Protein AF-A0A0B2X660-F1 (afdb_monomer_lite)

Sequence (178 aa):
MKFLAISLPALAGSALAVPYRPQAFDIMALRSASPIHFAPLSAAQGSLFLNLRHQGATCKGANNRATFYLDESKLFLYSDGDVVQQVYVDRSGMGQGKIGYITGDARAPRNAEFDGWSIDPAGNLVFHNNILQACPGSIDDSWSVWLTEVINPGGNTGCLGFSPRSLPIDKPVSCVYS

Radius of gyration: 21.19 Å; chains: 1; bounding box: 64×71×44 Å

Structure (mmCIF, N/CA/C/O backbone):
data_AF-A0A0B2X660-F1
#
_entry.id   AF-A0A0B2X660-F1
#
loop_
_atom_site.group_PDB
_atom_site.id
_atom_site.type_symbol
_atom_site.label_atom_id
_atom_site.label_alt_id
_atom_site.label_comp_id
_atom_site.label_asym_id
_atom_site.label_entity_id
_atom_site.label_seq_id
_atom_site.pdbx_PDB_ins_code
_atom_site.Cartn_x
_atom_site.Cartn_y
_atom_site.Cartn_z
_atom_site.occupancy
_atom_site.B_iso_or_equiv
_atom_site.auth_seq_id
_atom_site.auth_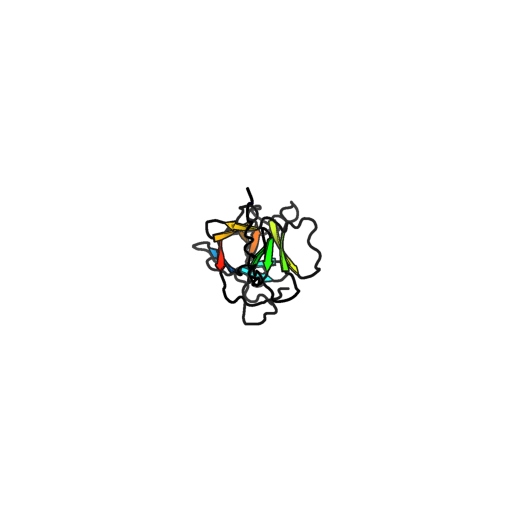comp_id
_atom_site.auth_asym_id
_atom_site.auth_atom_id
_atom_site.pdbx_PDB_model_num
ATOM 1 N N . MET A 1 1 ? -45.999 55.142 24.238 1.00 40.28 1 MET A N 1
ATOM 2 C CA . MET A 1 1 ? -46.080 54.028 23.267 1.00 40.28 1 MET A CA 1
ATOM 3 C C . MET A 1 1 ? -45.417 52.815 23.906 1.00 40.28 1 MET A C 1
ATOM 5 O O . MET A 1 1 ? -44.272 52.925 24.316 1.00 40.28 1 MET A O 1
ATOM 9 N N . LYS A 1 2 ? -46.170 51.731 24.128 1.00 42.06 2 LYS A N 1
ATOM 10 C CA . LYS A 1 2 ? -45.739 50.518 24.848 1.00 42.06 2 LYS A CA 1
ATOM 11 C C . LYS A 1 2 ? -45.496 49.430 23.795 1.00 42.06 2 LYS A C 1
ATOM 13 O O . LYS A 1 2 ? -46.444 49.062 23.111 1.00 42.06 2 LYS A O 1
ATOM 18 N N . PHE A 1 3 ? -44.260 48.962 23.638 1.00 42.97 3 PHE A N 1
ATOM 19 C CA . PHE A 1 3 ? -43.928 47.854 22.736 1.00 42.97 3 PHE A CA 1
ATOM 20 C C . PHE A 1 3 ? -43.894 46.545 23.535 1.00 42.97 3 PHE A C 1
ATOM 22 O O . PHE A 1 3 ? -43.169 46.437 24.522 1.00 42.97 3 PHE A O 1
ATOM 29 N N . LEU A 1 4 ? -44.720 45.578 23.132 1.00 52.75 4 LEU A N 1
ATOM 30 C CA . LEU A 1 4 ? -44.737 44.208 23.647 1.00 52.75 4 LEU A CA 1
ATOM 31 C C . LEU A 1 4 ? -43.714 43.376 22.862 1.00 52.75 4 LEU A C 1
ATOM 33 O O . LEU A 1 4 ? -43.845 43.235 21.648 1.00 52.75 4 LEU A O 1
ATOM 37 N N . ALA A 1 5 ? -42.710 42.832 23.550 1.00 50.69 5 ALA A N 1
ATOM 38 C CA . ALA A 1 5 ? -41.779 41.855 22.993 1.00 50.69 5 ALA A CA 1
ATOM 39 C C . ALA A 1 5 ? -42.339 40.440 23.209 1.00 50.69 5 ALA A C 1
ATOM 41 O O . ALA A 1 5 ? -42.619 40.051 24.342 1.00 50.69 5 ALA A O 1
ATOM 42 N N . ILE A 1 6 ? -42.511 39.687 22.123 1.00 53.00 6 ILE A N 1
ATOM 43 C CA . ILE A 1 6 ? -42.918 38.278 22.138 1.00 53.00 6 ILE A CA 1
ATOM 44 C C . ILE A 1 6 ? -41.654 37.448 21.908 1.00 53.00 6 ILE A C 1
ATOM 46 O O . ILE A 1 6 ? -41.066 37.500 20.830 1.00 53.00 6 ILE A O 1
ATOM 50 N N . SER A 1 7 ? -41.217 36.711 22.926 1.00 52.50 7 SER A N 1
ATOM 51 C CA . SER A 1 7 ? -40.111 35.758 22.838 1.00 52.50 7 SER A CA 1
ATOM 52 C C . SER A 1 7 ? -40.641 34.367 22.476 1.00 52.50 7 SER A C 1
ATOM 54 O O . SER A 1 7 ? -41.440 33.787 23.209 1.00 52.50 7 SER A O 1
ATOM 56 N N . LEU A 1 8 ? -40.191 33.819 21.343 1.00 53.22 8 LEU A N 1
ATOM 57 C CA . LEU A 1 8 ? -40.402 32.411 20.997 1.00 53.22 8 LEU A CA 1
ATOM 58 C C . LEU A 1 8 ? -39.269 31.544 21.580 1.00 53.22 8 LEU A C 1
ATOM 60 O O . LEU A 1 8 ? -38.101 31.914 21.437 1.00 53.22 8 LEU A O 1
ATOM 64 N N . PRO A 1 9 ? -39.571 30.386 22.193 1.00 52.78 9 PRO A N 1
ATOM 65 C CA . PRO A 1 9 ? -38.555 29.437 22.624 1.00 52.78 9 PRO A CA 1
ATOM 66 C C . PRO A 1 9 ? -38.019 28.643 21.423 1.00 52.78 9 PRO A C 1
ATOM 68 O O . PRO A 1 9 ? -38.778 28.031 20.673 1.00 52.78 9 PRO A O 1
ATOM 71 N N . ALA A 1 10 ? -36.697 28.641 21.251 1.00 57.34 10 ALA A N 1
ATOM 72 C CA . ALA A 1 10 ? -36.014 27.786 20.289 1.00 57.34 10 ALA A CA 1
ATOM 73 C C . ALA A 1 10 ? -35.953 26.347 20.831 1.00 57.34 10 ALA A C 1
ATOM 75 O O . ALA A 1 10 ? -35.314 26.083 21.849 1.00 57.34 10 ALA A O 1
ATOM 76 N N . LEU A 1 11 ? -36.618 25.412 20.150 1.00 52.38 11 LEU A N 1
ATOM 77 C CA . LEU A 1 11 ? -36.457 23.976 20.378 1.00 52.38 11 LEU A CA 1
ATOM 78 C C . LEU A 1 11 ? -35.116 23.527 19.780 1.00 52.38 11 LEU A C 1
ATOM 80 O O . LEU A 1 11 ? -34.982 23.389 18.566 1.00 52.38 11 LEU A O 1
ATOM 84 N N . ALA A 1 12 ? -34.118 23.309 20.635 1.00 57.16 12 ALA A N 1
ATOM 85 C CA . ALA A 1 12 ? -32.865 22.673 20.250 1.00 57.16 12 ALA A CA 1
ATOM 86 C C . ALA A 1 12 ? -33.094 21.159 20.091 1.00 57.16 12 ALA A C 1
ATOM 88 O O . ALA A 1 12 ? -33.269 20.441 21.074 1.00 57.16 12 ALA A O 1
ATOM 89 N N . GLY A 1 13 ? -33.126 20.673 18.849 1.00 52.00 13 GLY A N 1
ATOM 90 C CA . GLY A 1 13 ? -33.141 19.241 18.555 1.00 52.00 13 GLY A CA 1
ATOM 91 C C . GLY A 1 13 ? -31.766 18.624 18.811 1.00 52.00 13 GLY A C 1
ATOM 92 O O . GLY A 1 13 ? -30.784 19.011 18.181 1.00 52.00 13 GLY A O 1
ATOM 93 N N . SER A 1 14 ? -31.684 17.661 19.728 1.00 56.41 14 SER A N 1
ATOM 94 C CA . SER A 1 14 ? -30.477 16.863 19.953 1.00 56.41 14 SER A CA 1
ATOM 95 C C . SER A 1 14 ? -30.336 15.819 18.842 1.00 56.41 14 SER A C 1
ATOM 97 O O . SER A 1 14 ? -30.978 14.772 18.880 1.00 56.41 14 SER A O 1
ATOM 99 N N . ALA A 1 15 ? -29.503 16.099 17.840 1.00 61.97 15 ALA A N 1
ATOM 100 C CA . ALA A 1 15 ? -29.051 15.075 16.906 1.00 61.97 15 ALA A CA 1
ATOM 101 C C . ALA A 1 15 ? -28.068 14.149 17.638 1.00 61.97 15 ALA A C 1
ATOM 103 O O . ALA A 1 15 ? -27.012 14.591 18.092 1.00 61.97 15 ALA A O 1
ATOM 104 N N . LEU A 1 16 ? -28.415 12.869 17.776 1.00 51.44 16 LEU A N 1
ATOM 105 C CA . LEU A 1 16 ? -27.455 11.851 18.195 1.00 51.44 16 LEU A CA 1
ATOM 106 C C . LEU A 1 16 ? -26.408 11.727 17.084 1.00 51.44 16 LEU A C 1
ATOM 108 O O . LEU A 1 16 ? -26.735 11.334 15.965 1.00 51.44 16 LEU A O 1
ATOM 112 N N . ALA A 1 17 ? -25.163 12.097 17.379 1.00 53.34 17 ALA A N 1
ATOM 113 C CA . ALA A 1 17 ? -24.054 11.891 16.462 1.00 53.34 17 ALA A CA 1
ATOM 114 C C . ALA A 1 17 ? -23.859 10.381 16.266 1.00 53.34 17 ALA A C 1
ATOM 116 O O . ALA A 1 17 ? -23.460 9.670 17.190 1.00 53.34 17 ALA A O 1
ATOM 117 N N . VAL A 1 18 ? -24.169 9.883 15.068 1.00 53.75 18 VAL A N 1
ATOM 118 C CA . VAL A 1 18 ? -23.716 8.556 14.644 1.00 53.75 18 VAL A CA 1
ATOM 119 C C . VAL A 1 18 ? -22.186 8.599 14.673 1.00 53.75 18 VAL A C 1
ATOM 121 O O . VAL A 1 18 ? -21.619 9.540 14.111 1.00 53.75 18 VAL A O 1
ATOM 124 N N . PRO A 1 19 ? -21.499 7.652 15.337 1.00 59.50 19 PRO A N 1
ATOM 125 C CA . PRO A 1 19 ? -20.044 7.642 15.350 1.00 59.50 19 PRO A CA 1
ATOM 126 C C . PRO A 1 19 ? -19.532 7.600 13.908 1.00 59.50 19 PRO A C 1
ATOM 128 O O . PRO A 1 19 ? -19.856 6.679 13.156 1.00 59.50 19 PRO A O 1
ATOM 131 N N . TYR A 1 20 ? -18.766 8.622 13.523 1.00 63.16 20 TYR A N 1
ATOM 132 C CA . TYR A 1 20 ? -18.113 8.675 12.223 1.00 63.16 20 TYR A CA 1
ATOM 133 C C . TYR A 1 20 ? -17.153 7.492 12.120 1.00 63.16 20 TYR A C 1
ATOM 135 O O . TYR A 1 20 ? -16.206 7.379 12.898 1.00 63.16 20 TYR A O 1
ATOM 143 N N . ARG A 1 21 ? -17.425 6.589 11.179 1.00 68.81 21 ARG A N 1
ATOM 144 C CA . ARG A 1 21 ? -16.478 5.560 10.762 1.00 68.81 21 ARG A CA 1
ATOM 145 C C . ARG A 1 21 ? -16.030 5.901 9.348 1.00 68.81 21 ARG A C 1
ATOM 147 O O . ARG A 1 21 ? -16.894 5.991 8.473 1.00 68.81 21 ARG A O 1
ATOM 154 N N . PRO A 1 22 ? -14.725 6.088 9.114 1.00 83.12 22 PRO A N 1
ATOM 155 C CA . PRO A 1 22 ? -14.212 6.237 7.765 1.00 83.12 22 PRO A CA 1
ATOM 156 C C . PRO A 1 22 ? -14.646 5.065 6.878 1.00 83.12 22 PRO A C 1
ATOM 158 O O . PRO A 1 22 ? -14.685 3.917 7.328 1.00 83.12 22 PRO A O 1
ATOM 161 N N . GLN A 1 23 ? -14.971 5.350 5.616 1.00 93.62 23 GLN A N 1
ATOM 162 C CA . GLN A 1 23 ? -15.318 4.317 4.641 1.00 93.62 23 GLN A CA 1
ATOM 163 C C . GLN A 1 23 ? -14.112 3.397 4.420 1.00 93.62 23 GLN A C 1
ATOM 165 O O . GLN A 1 23 ? -13.060 3.841 3.959 1.00 93.62 23 GLN A O 1
ATOM 170 N N . ALA A 1 24 ? -14.282 2.111 4.721 1.00 96.50 24 ALA A N 1
ATOM 171 C CA . ALA A 1 24 ? -13.262 1.106 4.465 1.00 96.50 24 ALA A CA 1
ATOM 172 C C . ALA A 1 24 ? -13.234 0.706 2.981 1.00 96.50 24 ALA A C 1
ATOM 174 O O . ALA A 1 24 ? -14.260 0.765 2.292 1.00 96.50 24 ALA A O 1
ATOM 175 N N . PHE A 1 25 ? -12.070 0.281 2.495 1.00 97.94 25 PHE A N 1
ATOM 176 C CA . PHE A 1 25 ? -11.867 -0.154 1.115 1.00 97.94 25 PHE A CA 1
ATOM 177 C C . PHE A 1 25 ? -10.745 -1.193 0.979 1.00 97.94 25 PHE A C 1
ATOM 179 O O . PHE A 1 25 ? -9.785 -1.193 1.745 1.00 97.94 25 PHE A O 1
ATOM 186 N N . ASP A 1 26 ? -10.852 -2.050 -0.033 1.00 97.56 26 ASP A N 1
ATOM 187 C CA . ASP A 1 26 ? -9.758 -2.890 -0.526 1.00 97.56 26 ASP A CA 1
ATOM 188 C C . ASP A 1 26 ? -8.970 -2.126 -1.599 1.00 97.56 26 ASP A C 1
ATOM 190 O O . ASP A 1 26 ? -9.454 -1.143 -2.169 1.00 97.56 26 ASP A O 1
ATOM 194 N N . ILE A 1 27 ? -7.777 -2.617 -1.940 1.00 98.25 27 ILE A N 1
ATOM 195 C CA . ILE A 1 27 ? -7.004 -2.126 -3.086 1.00 98.25 27 ILE A CA 1
ATOM 196 C C . ILE A 1 27 ? -6.762 -3.262 -4.074 1.00 98.25 27 ILE A C 1
ATOM 198 O O . ILE A 1 27 ? -6.365 -4.364 -3.694 1.00 98.25 27 ILE A O 1
ATOM 202 N N . MET A 1 28 ? -6.966 -2.968 -5.356 1.00 98.25 28 MET A N 1
ATOM 203 C CA . MET A 1 28 ? -6.706 -3.876 -6.466 1.00 98.25 28 MET A CA 1
ATOM 204 C C . MET A 1 28 ? -5.766 -3.224 -7.479 1.00 98.25 28 MET A C 1
ATOM 206 O O . MET A 1 28 ? -5.970 -2.086 -7.901 1.00 98.25 28 MET A O 1
ATOM 210 N N . ALA A 1 29 ? -4.740 -3.954 -7.905 1.00 98.50 29 ALA A N 1
ATOM 211 C CA . ALA A 1 29 ? -3.776 -3.446 -8.866 1.00 98.50 29 ALA A CA 1
ATOM 212 C C . ALA A 1 29 ? -4.326 -3.462 -10.301 1.00 98.50 29 ALA A C 1
ATOM 214 O O . ALA A 1 29 ? -4.641 -4.512 -10.861 1.00 98.50 29 ALA A O 1
ATOM 215 N N . LEU A 1 30 ? -4.385 -2.298 -10.947 1.00 98.38 30 LEU A N 1
ATOM 216 C CA . LEU A 1 30 ? -4.717 -2.180 -12.364 1.00 98.38 30 LEU A CA 1
ATOM 217 C C . LEU A 1 30 ? -3.444 -1.972 -13.178 1.00 98.38 30 LEU A C 1
ATOM 219 O O . LEU A 1 30 ? -2.881 -0.881 -13.253 1.00 98.38 30 LEU A O 1
ATOM 223 N N . ARG A 1 31 ? -2.988 -3.061 -13.797 1.00 97.56 31 ARG A N 1
ATOM 224 C CA . ARG A 1 31 ? -1.901 -3.043 -14.779 1.00 97.56 31 ARG A CA 1
ATOM 225 C C . ARG A 1 31 ? -2.070 -4.091 -15.877 1.00 97.56 31 ARG A C 1
ATOM 227 O O . ARG A 1 31 ? -1.684 -5.242 -15.688 1.00 97.56 31 ARG A O 1
ATOM 234 N N . SER A 1 32 ? -2.677 -3.707 -16.995 1.00 96.50 32 SER A N 1
ATOM 235 C CA . SER A 1 32 ? -3.010 -4.626 -18.091 1.00 96.50 32 SER A CA 1
ATOM 236 C C . SER A 1 32 ? -1.800 -5.426 -18.585 1.00 96.50 32 SER A C 1
ATOM 238 O O . SER A 1 32 ? -0.669 -4.940 -18.552 1.00 96.50 32 SER A O 1
ATOM 240 N N . ALA A 1 33 ? -2.057 -6.650 -19.056 1.00 95.50 33 ALA A N 1
ATOM 241 C CA . ALA A 1 33 ? -1.048 -7.564 -19.599 1.00 95.50 33 ALA A CA 1
ATOM 242 C C . ALA A 1 33 ? 0.147 -7.810 -18.653 1.00 95.50 33 ALA A C 1
ATOM 244 O O . ALA A 1 33 ? 1.301 -7.837 -19.081 1.00 95.50 33 ALA A O 1
ATOM 245 N N . SER A 1 34 ? -0.114 -7.976 -17.351 1.00 97.31 34 SER A N 1
ATOM 246 C CA . SER A 1 34 ? 0.940 -8.269 -16.380 1.00 97.31 34 SER A CA 1
ATOM 247 C C . SER A 1 34 ? 0.499 -9.210 -15.258 1.00 97.31 34 SER A C 1
ATOM 249 O O . SER A 1 34 ? -0.698 -9.274 -14.972 1.00 97.31 34 SER A O 1
ATOM 251 N N . PRO A 1 35 ? 1.444 -9.898 -14.584 1.00 97.00 35 PRO A N 1
ATOM 252 C CA . PRO A 1 35 ? 1.131 -10.861 -13.521 1.00 97.00 35 PRO A CA 1
ATOM 253 C C . PRO A 1 35 ? 0.440 -10.256 -12.293 1.00 97.00 35 PRO A C 1
ATOM 255 O O . PRO A 1 35 ? -0.110 -10.987 -11.475 1.00 97.00 35 PRO A O 1
ATOM 258 N N . ILE A 1 36 ? 0.487 -8.930 -12.146 1.00 98.19 36 ILE A N 1
ATOM 259 C CA . ILE A 1 36 ? -0.122 -8.205 -11.027 1.00 98.19 36 ILE A CA 1
ATOM 260 C C . ILE A 1 36 ? -1.487 -7.601 -11.383 1.00 98.19 36 ILE A C 1
ATOM 262 O O . ILE A 1 36 ? -2.084 -6.926 -10.551 1.00 98.19 36 ILE A O 1
ATOM 266 N N . HIS A 1 37 ? -1.997 -7.797 -12.606 1.00 98.31 37 HIS A N 1
ATOM 267 C CA . HIS A 1 37 ? -3.318 -7.284 -12.969 1.00 98.31 37 HIS A CA 1
ATOM 268 C C . HIS A 1 37 ? -4.411 -7.943 -12.119 1.00 98.31 37 HIS A C 1
ATOM 270 O O . HIS A 1 37 ? -4.469 -9.165 -12.027 1.00 98.31 37 HIS A O 1
ATOM 276 N N . PHE A 1 38 ? -5.275 -7.128 -11.515 1.00 97.81 38 PHE A N 1
ATOM 277 C CA . PHE A 1 38 ? -6.308 -7.525 -10.554 1.00 97.81 38 PHE A CA 1
ATOM 278 C C . PHE A 1 38 ? -5.801 -8.204 -9.277 1.00 97.81 38 PHE A C 1
ATOM 280 O O . PHE A 1 38 ? -6.603 -8.724 -8.499 1.00 97.81 38 PHE A O 1
ATOM 287 N N . ALA A 1 39 ? -4.494 -8.156 -9.013 1.00 97.81 39 ALA A N 1
ATOM 288 C CA . ALA A 1 39 ? -3.953 -8.653 -7.762 1.00 97.81 39 ALA A CA 1
ATOM 289 C C . ALA A 1 39 ? -4.466 -7.785 -6.596 1.00 97.81 39 ALA A C 1
ATOM 291 O O . ALA A 1 39 ? -4.348 -6.554 -6.662 1.00 97.81 39 ALA A O 1
ATOM 292 N N . PRO A 1 40 ? -5.045 -8.385 -5.541 1.00 96.94 40 PRO A N 1
ATOM 293 C CA . PRO A 1 40 ? -5.408 -7.649 -4.342 1.00 96.94 40 PRO A CA 1
ATOM 294 C C . PRO A 1 40 ? -4.151 -7.270 -3.556 1.00 96.94 40 PRO A C 1
ATOM 296 O O . PRO A 1 40 ? -3.150 -7.993 -3.580 1.00 96.94 40 PRO A O 1
ATOM 299 N N . LEU A 1 41 ? -4.224 -6.151 -2.842 1.00 97.75 41 LEU A N 1
ATOM 300 C CA . LEU A 1 41 ? -3.199 -5.752 -1.888 1.00 97.75 41 LEU A CA 1
ATOM 301 C C . LEU A 1 41 ? -3.405 -6.480 -0.557 1.00 97.75 41 LEU A C 1
ATOM 303 O O . LEU A 1 41 ? -4.510 -6.505 -0.017 1.00 97.75 41 LEU A O 1
ATOM 307 N N . SER A 1 42 ? -2.332 -7.041 -0.020 1.00 97.44 42 SER A N 1
ATOM 308 C CA . SER A 1 42 ? -2.265 -7.699 1.286 1.00 97.44 42 SER A CA 1
ATOM 309 C C . SER A 1 42 ? -1.211 -7.012 2.156 1.00 97.44 42 SER A C 1
ATOM 311 O O . SER A 1 42 ? -0.347 -6.298 1.646 1.00 97.44 42 SER A O 1
ATOM 313 N N . ALA A 1 43 ? -1.272 -7.232 3.467 1.00 97.56 43 ALA A N 1
ATOM 314 C CA . ALA A 1 43 ? -0.311 -6.700 4.429 1.00 97.56 43 ALA A CA 1
ATOM 315 C C . ALA A 1 43 ? 0.243 -7.842 5.286 1.00 97.56 43 ALA A C 1
ATOM 317 O O . ALA A 1 43 ? -0.523 -8.664 5.784 1.00 97.56 43 ALA A O 1
ATOM 318 N N . ALA A 1 44 ? 1.564 -7.904 5.417 1.00 96.69 44 ALA A N 1
ATOM 319 C CA . ALA A 1 44 ? 2.272 -8.875 6.247 1.00 96.69 44 ALA A CA 1
ATOM 320 C C . ALA A 1 44 ? 3.672 -8.336 6.572 1.00 96.69 44 ALA A C 1
ATOM 322 O O . ALA A 1 44 ? 4.197 -7.502 5.837 1.00 96.69 44 ALA A O 1
ATOM 323 N N . GLN A 1 45 ? 4.308 -8.804 7.641 1.00 94.81 45 GLN A N 1
ATOM 324 C CA . GLN A 1 45 ? 5.703 -8.487 7.981 1.00 94.81 45 GLN A CA 1
ATOM 325 C C . GLN A 1 45 ? 6.028 -6.976 7.922 1.00 94.81 45 GLN A C 1
ATOM 327 O O . GLN A 1 45 ? 7.072 -6.557 7.410 1.00 94.81 45 GLN A O 1
ATOM 332 N N . GLY A 1 46 ? 5.094 -6.132 8.373 1.00 96.00 46 GLY A N 1
ATOM 333 C CA . GLY A 1 46 ? 5.223 -4.669 8.342 1.00 96.00 46 GLY A CA 1
ATOM 334 C C . GLY A 1 46 ? 5.293 -4.038 6.941 1.00 96.00 46 GLY A C 1
ATOM 335 O O . GLY A 1 46 ? 5.719 -2.889 6.824 1.00 96.00 46 GLY A O 1
ATOM 336 N N . SER A 1 47 ? 4.923 -4.770 5.885 1.00 97.31 47 SER A N 1
ATOM 337 C CA . SER A 1 47 ? 5.010 -4.371 4.471 1.00 97.31 47 SER A CA 1
ATOM 338 C C . SER A 1 47 ? 3.724 -4.703 3.699 1.00 97.31 47 SER A C 1
ATOM 340 O O . SER A 1 47 ? 2.860 -5.437 4.180 1.00 97.31 47 SER A O 1
ATOM 342 N N . LEU A 1 48 ? 3.585 -4.153 2.490 1.00 98.19 48 LEU A N 1
ATOM 343 C CA . LEU A 1 48 ? 2.441 -4.405 1.607 1.00 98.19 48 LEU A CA 1
ATOM 344 C C . LEU A 1 48 ? 2.855 -5.256 0.402 1.00 98.19 48 LEU A C 1
ATOM 346 O O . LEU A 1 48 ? 3.951 -5.084 -0.138 1.00 98.19 48 LEU A O 1
ATOM 350 N N . PHE A 1 49 ? 1.965 -6.147 -0.036 1.00 98.31 49 PHE A N 1
ATOM 351 C CA . PHE A 1 49 ? 2.250 -7.129 -1.083 1.00 98.31 49 PHE A CA 1
ATOM 352 C C . PHE A 1 49 ? 1.091 -7.318 -2.060 1.00 98.31 49 PHE A C 1
ATOM 354 O O . PHE A 1 49 ? -0.070 -7.224 -1.674 1.00 98.31 49 PHE A O 1
ATOM 361 N N . LEU A 1 50 ? 1.402 -7.672 -3.307 1.00 98.31 50 LEU A N 1
ATOM 362 C CA . LEU A 1 50 ? 0.445 -8.223 -4.271 1.00 98.31 50 LEU A CA 1
ATOM 363 C C . LEU A 1 50 ? 0.686 -9.723 -4.461 1.00 98.31 50 LEU A C 1
ATOM 365 O O . LEU A 1 50 ? 1.828 -10.182 -4.416 1.00 98.31 50 LEU A O 1
ATOM 369 N N . ASN A 1 51 ? -0.386 -10.473 -4.738 1.00 95.56 51 ASN A N 1
ATOM 370 C CA . ASN A 1 51 ? -0.353 -11.928 -4.959 1.00 95.56 51 ASN A CA 1
ATOM 371 C C . ASN A 1 51 ? 0.226 -12.739 -3.783 1.00 95.56 51 ASN A C 1
ATOM 373 O O . ASN A 1 51 ? 0.692 -13.862 -3.972 1.00 95.56 51 ASN A O 1
ATOM 377 N N . LEU A 1 52 ? 0.181 -12.199 -2.562 1.00 95.19 52 LEU A N 1
ATOM 378 C CA . LEU A 1 52 ? 0.580 -12.943 -1.374 1.00 95.19 52 LEU A CA 1
ATOM 379 C C . LEU A 1 52 ? -0.437 -14.056 -1.093 1.00 95.19 52 LEU A C 1
ATOM 381 O O . LEU A 1 52 ? -1.633 -13.799 -0.953 1.00 95.19 52 LEU A O 1
ATOM 385 N N . ARG A 1 53 ? 0.035 -15.305 -1.011 1.00 90.56 53 ARG A N 1
ATOM 386 C CA . ARG A 1 53 ? -0.848 -16.468 -0.821 1.00 90.56 53 ARG A CA 1
ATOM 387 C C . ARG A 1 53 ? -1.516 -16.474 0.546 1.00 90.56 53 ARG A C 1
ATOM 389 O O . ARG A 1 53 ? -2.695 -16.808 0.632 1.00 90.56 53 ARG A O 1
ATOM 396 N N . HIS A 1 54 ? -0.778 -16.096 1.586 1.00 89.81 54 HIS A N 1
ATOM 397 C CA . HIS A 1 54 ? -1.257 -16.078 2.961 1.00 89.81 54 HIS A CA 1
ATOM 398 C C . HIS A 1 54 ? -0.756 -14.824 3.668 1.00 89.81 54 HIS A C 1
ATOM 400 O O . HIS A 1 54 ? 0.437 -14.680 3.906 1.00 89.81 54 HIS A O 1
ATOM 406 N N . GLN A 1 55 ? -1.669 -13.925 4.038 1.00 89.31 55 GLN A N 1
ATOM 407 C CA . GLN A 1 55 ? -1.284 -12.705 4.758 1.00 89.31 55 GLN A CA 1
ATOM 408 C C . GLN A 1 55 ? -0.944 -12.925 6.241 1.00 89.31 55 GLN A C 1
ATOM 410 O O . GLN A 1 55 ? -0.412 -12.032 6.883 1.00 89.31 55 GLN A O 1
ATOM 415 N N . GLY A 1 56 ? -1.292 -14.081 6.820 1.00 89.81 56 GLY A N 1
ATOM 416 C CA . GLY A 1 56 ? -0.984 -14.403 8.223 1.00 89.81 56 GLY A CA 1
ATOM 417 C C . GLY A 1 56 ? -1.703 -13.545 9.276 1.00 89.81 56 GLY A C 1
ATOM 418 O O . GLY A 1 56 ? -1.469 -13.724 10.467 1.00 89.81 56 GLY A O 1
ATOM 419 N N . ALA A 1 57 ? -2.590 -12.638 8.863 1.00 93.69 57 ALA A N 1
ATOM 420 C CA . ALA A 1 57 ? -3.321 -11.750 9.756 1.00 93.69 57 ALA A CA 1
ATOM 421 C C . ALA A 1 57 ? -4.348 -12.493 10.626 1.00 93.69 57 ALA A C 1
ATOM 423 O O . ALA A 1 57 ? -5.021 -13.427 10.184 1.00 93.69 57 ALA A O 1
ATOM 424 N N . THR A 1 58 ? -4.531 -12.012 11.856 1.00 94.44 58 THR A N 1
ATOM 425 C CA . THR A 1 58 ? -5.593 -12.478 12.754 1.00 94.44 58 THR A CA 1
ATOM 426 C C . THR A 1 58 ? -6.873 -11.707 12.456 1.00 94.44 58 THR A C 1
ATOM 428 O O . THR A 1 58 ? -6.989 -10.531 12.804 1.00 94.44 58 THR A O 1
ATOM 431 N N . CYS A 1 59 ? -7.842 -12.359 11.814 1.00 94.31 59 CYS A N 1
ATOM 432 C CA . CYS A 1 59 ? -9.081 -11.728 11.358 1.00 94.31 59 CYS A CA 1
ATOM 433 C C . CYS A 1 59 ? -10.321 -12.271 12.084 1.00 94.31 59 CYS A C 1
ATOM 435 O O . CYS A 1 59 ? -10.415 -13.465 12.363 1.00 94.31 59 CYS A O 1
ATOM 437 N N . LYS A 1 60 ? -11.333 -11.418 12.305 1.00 93.06 60 LYS A N 1
ATOM 438 C CA . LYS A 1 60 ? -12.663 -11.817 12.831 1.00 93.06 60 LYS A CA 1
ATOM 439 C C . LYS A 1 60 ? -13.557 -12.496 11.771 1.00 93.06 60 LYS A C 1
ATOM 441 O O . LYS A 1 60 ? -14.777 -12.519 11.897 1.00 93.06 60 LYS A O 1
ATOM 446 N N . GLY A 1 61 ? -12.955 -13.018 10.707 1.00 90.38 61 GLY A N 1
ATOM 447 C CA . GLY A 1 61 ? -13.608 -13.639 9.559 1.00 90.38 61 GLY A CA 1
ATOM 448 C C . GLY A 1 61 ? -12.578 -14.063 8.513 1.00 90.38 61 GLY A C 1
ATOM 449 O O . GLY A 1 61 ? -11.400 -13.725 8.623 1.00 90.38 61 GLY A O 1
ATOM 450 N N . ALA A 1 62 ? -13.011 -14.803 7.493 1.00 88.50 62 ALA A N 1
ATOM 451 C CA . ALA A 1 62 ? -12.132 -15.191 6.394 1.00 88.50 62 ALA A CA 1
ATOM 452 C C . ALA A 1 62 ? -11.752 -13.957 5.560 1.00 88.50 62 ALA A C 1
ATOM 454 O O . ALA A 1 62 ? -12.615 -13.333 4.944 1.00 88.50 62 ALA A O 1
ATOM 455 N N . ASN A 1 63 ? -10.465 -13.612 5.539 1.00 88.94 63 ASN A N 1
ATOM 456 C CA . ASN A 1 63 ? -9.938 -12.526 4.725 1.00 88.94 63 ASN A CA 1
ATOM 457 C C . ASN A 1 63 ? -8.463 -12.787 4.378 1.00 88.94 63 ASN A C 1
ATOM 459 O O . ASN A 1 63 ? -7.692 -13.197 5.243 1.00 88.94 63 ASN A O 1
ATOM 463 N N . ASN A 1 64 ? -8.071 -12.549 3.125 1.00 88.38 64 ASN A N 1
ATOM 464 C CA . ASN A 1 64 ? -6.692 -12.753 2.648 1.00 88.38 64 ASN A CA 1
ATOM 465 C C . ASN A 1 64 ? -6.113 -11.531 1.913 1.00 88.38 64 ASN A C 1
ATOM 467 O O . ASN A 1 64 ? -5.140 -11.628 1.169 1.00 88.38 64 ASN A O 1
ATOM 471 N N . ARG A 1 65 ? -6.751 -10.381 2.092 1.00 94.06 65 ARG A N 1
ATOM 472 C CA . ARG A 1 65 ? -6.336 -9.083 1.566 1.00 94.06 65 ARG A CA 1
ATOM 473 C C . ARG A 1 65 ? -6.384 -8.068 2.698 1.00 94.06 65 ARG A C 1
ATOM 475 O O . ARG A 1 65 ? -7.070 -8.281 3.703 1.00 94.06 65 ARG A O 1
ATOM 482 N N . ALA A 1 66 ? -5.672 -6.973 2.515 1.00 96.81 66 ALA A N 1
ATOM 483 C CA . ALA A 1 66 ? -5.677 -5.876 3.451 1.00 96.81 66 ALA A CA 1
ATOM 484 C C . ALA A 1 66 ? -6.874 -4.961 3.184 1.00 96.81 66 ALA A C 1
ATOM 486 O O . ALA A 1 66 ? -7.086 -4.498 2.064 1.00 96.81 66 ALA A O 1
ATOM 487 N N . THR A 1 67 ? -7.619 -4.692 4.248 1.00 97.19 67 THR A N 1
ATOM 488 C CA . THR A 1 67 ? -8.671 -3.679 4.274 1.00 97.19 67 THR A CA 1
ATOM 489 C C . THR A 1 67 ? -8.076 -2.384 4.809 1.00 97.19 67 THR A C 1
ATOM 491 O O . THR A 1 67 ? -7.406 -2.401 5.844 1.00 97.19 67 THR A O 1
ATOM 494 N N . PHE A 1 68 ? -8.355 -1.265 4.154 1.00 97.88 68 PHE A N 1
ATOM 495 C CA . PHE A 1 68 ? -7.814 0.047 4.489 1.00 97.88 68 PHE A CA 1
ATOM 496 C C . PHE A 1 68 ? -8.913 1.048 4.817 1.00 97.88 68 PHE A C 1
ATOM 498 O O . PHE A 1 68 ? -10.071 0.862 4.449 1.00 97.88 68 PHE A O 1
ATOM 505 N N . TYR A 1 69 ? -8.532 2.140 5.467 1.00 97.44 69 TYR A N 1
ATOM 506 C CA . TYR A 1 69 ? -9.329 3.358 5.526 1.00 97.44 69 TYR A CA 1
ATOM 507 C C . TYR A 1 69 ? -8.418 4.589 5.551 1.00 97.44 69 TYR A C 1
ATOM 509 O O . TYR A 1 69 ? -7.255 4.506 5.955 1.00 97.44 69 TYR A O 1
ATOM 517 N N . LEU A 1 70 ? -8.950 5.727 5.102 1.00 97.44 70 LEU A N 1
ATOM 518 C CA . LEU A 1 70 ? -8.289 7.025 5.220 1.00 97.44 70 LEU A CA 1
ATOM 519 C C . LEU A 1 70 ? -8.914 7.813 6.361 1.00 97.44 70 LEU A C 1
ATOM 521 O O . LEU A 1 70 ? -10.137 7.872 6.476 1.00 97.44 70 LEU A O 1
ATOM 525 N N . ASP A 1 71 ? -8.070 8.450 7.156 1.00 95.44 71 ASP A N 1
ATOM 526 C CA . ASP A 1 71 ? -8.476 9.505 8.074 1.00 95.44 71 ASP A CA 1
ATOM 527 C C . ASP A 1 71 ? -7.622 10.734 7.765 1.00 95.44 71 ASP A C 1
ATOM 529 O O . ASP A 1 71 ? -6.393 10.688 7.856 1.00 95.44 71 ASP A O 1
ATOM 533 N N . GLU A 1 72 ? -8.277 11.792 7.289 1.00 93.81 72 GLU A N 1
ATOM 534 C CA . GLU A 1 72 ? -7.630 12.943 6.651 1.00 93.81 72 GLU A CA 1
ATOM 535 C C . GLU A 1 72 ? -6.682 12.499 5.512 1.00 93.81 72 GLU A C 1
ATOM 537 O O . GLU A 1 72 ? -7.134 11.948 4.506 1.00 93.81 72 GLU A O 1
ATOM 542 N N . SER A 1 73 ? -5.376 12.725 5.660 1.00 97.25 73 SER A N 1
ATOM 543 C CA . SER A 1 73 ? -4.312 12.367 4.712 1.00 97.25 73 SER A CA 1
ATOM 544 C C . SER A 1 73 ? -3.442 11.199 5.194 1.00 97.25 73 SER A C 1
ATOM 546 O O . SER A 1 73 ? -2.324 11.000 4.710 1.00 97.25 73 SER A O 1
ATOM 548 N N . LYS A 1 74 ? -3.938 10.407 6.151 1.00 98.38 74 LYS A N 1
ATOM 549 C CA . LYS A 1 74 ? -3.251 9.241 6.721 1.00 98.38 74 LYS A CA 1
ATOM 550 C C . LYS A 1 74 ? -3.983 7.959 6.349 1.00 98.38 74 LYS A C 1
ATOM 552 O O . LYS A 1 74 ? -5.212 7.900 6.368 1.00 98.38 74 LYS A O 1
ATOM 557 N N . LEU A 1 75 ? -3.216 6.918 6.043 1.00 98.56 75 LEU A N 1
ATOM 558 C CA . LEU A 1 75 ? -3.729 5.606 5.661 1.00 98.56 75 LEU A CA 1
ATOM 559 C C . LEU A 1 75 ? -3.545 4.603 6.796 1.00 98.56 75 LEU A C 1
ATOM 561 O O . LEU A 1 75 ? -2.470 4.496 7.390 1.00 98.56 75 LEU A O 1
ATOM 565 N N . PHE A 1 76 ? -4.591 3.832 7.052 1.00 97.88 76 PHE A N 1
ATOM 566 C CA . PHE A 1 76 ? -4.625 2.843 8.117 1.00 97.88 76 PHE A CA 1
ATOM 567 C C . PHE A 1 76 ? -5.113 1.498 7.595 1.00 97.88 76 PHE A C 1
ATOM 569 O O . PHE A 1 76 ? -5.884 1.428 6.636 1.00 97.88 76 PHE A O 1
ATOM 576 N N . LEU A 1 77 ? -4.684 0.430 8.260 1.00 97.56 77 LEU A N 1
ATOM 577 C CA . LEU A 1 77 ? -5.230 -0.910 8.098 1.00 97.56 77 LEU A CA 1
ATOM 578 C C . LEU A 1 77 ? -6.422 -1.077 9.047 1.00 97.56 77 LEU A C 1
ATOM 580 O O . LEU A 1 77 ? -6.338 -0.769 10.235 1.00 97.56 77 LEU A O 1
ATOM 584 N N . TYR A 1 78 ? -7.542 -1.558 8.518 1.00 95.56 78 TYR A N 1
ATOM 585 C CA . TYR A 1 78 ? -8.793 -1.664 9.259 1.00 95.56 78 TYR A CA 1
ATOM 586 C C . TYR A 1 78 ? -8.757 -2.792 10.304 1.00 95.56 78 TYR A C 1
ATOM 588 O O . TYR A 1 78 ? -8.648 -3.979 9.973 1.00 95.56 78 TYR A O 1
ATOM 596 N N . SER A 1 79 ? -8.958 -2.415 11.566 1.00 93.31 79 SER A N 1
ATOM 597 C CA . SER A 1 79 ? -9.150 -3.302 12.715 1.00 93.31 79 SER A CA 1
ATOM 598 C C . SER A 1 79 ? -10.241 -2.746 13.635 1.00 93.31 79 SER A C 1
ATOM 600 O O . SER A 1 79 ? -10.207 -1.587 14.031 1.00 93.31 79 SER A O 1
ATOM 602 N N . ASP A 1 80 ? -11.206 -3.586 14.017 1.00 82.88 80 ASP A N 1
ATOM 603 C CA . ASP A 1 80 ? -12.180 -3.279 15.066 1.00 82.88 80 ASP A CA 1
ATOM 604 C C . ASP A 1 80 ? -11.524 -3.512 16.439 1.00 82.88 80 ASP A C 1
ATOM 606 O O . ASP A 1 80 ? -11.438 -4.659 16.901 1.00 82.88 80 ASP A O 1
ATOM 610 N N . GLY A 1 81 ? -11.087 -2.439 17.100 1.00 74.06 81 GLY A N 1
ATOM 611 C CA . GLY A 1 81 ? -10.522 -2.452 18.454 1.00 74.06 81 GLY A CA 1
ATOM 612 C C . GLY A 1 81 ? -9.557 -1.289 18.692 1.00 74.06 81 GLY A C 1
ATOM 613 O O . GLY A 1 81 ? -9.501 -0.362 17.892 1.00 74.06 81 GLY A O 1
ATOM 614 N N . ASP A 1 82 ? -8.770 -1.373 19.766 1.00 79.81 82 ASP A N 1
ATOM 615 C CA . ASP A 1 82 ? -7.815 -0.320 20.161 1.00 79.81 82 ASP A CA 1
ATOM 616 C C . ASP A 1 82 ? -6.445 -0.441 19.462 1.00 79.81 82 ASP A C 1
ATOM 618 O O . ASP A 1 82 ? -5.552 0.381 19.665 1.00 79.81 82 ASP A O 1
ATOM 622 N N . VAL A 1 83 ? -6.251 -1.477 18.636 1.00 90.62 83 VAL A N 1
ATOM 623 C CA . VAL A 1 83 ? -4.998 -1.687 17.901 1.00 90.62 83 VAL A CA 1
ATOM 624 C C . VAL A 1 83 ? -5.022 -0.863 16.619 1.00 90.62 83 VAL A C 1
ATOM 626 O O . VAL A 1 83 ? -5.653 -1.249 15.633 1.00 90.62 83 VAL A O 1
ATOM 629 N N . VAL A 1 84 ? -4.308 0.261 16.639 1.00 94.19 84 VAL A N 1
ATOM 630 C CA . VAL A 1 84 ? -4.086 1.116 15.468 1.00 94.19 84 VAL A CA 1
ATOM 631 C C . VAL A 1 84 ? -2.973 0.532 14.608 1.00 94.19 84 VAL A C 1
ATOM 633 O O . VAL A 1 84 ? -1.929 0.124 15.117 1.00 94.19 84 VAL A O 1
ATOM 636 N N . GLN A 1 85 ? -3.196 0.498 13.297 1.00 97.19 85 GLN A N 1
ATOM 637 C CA . GLN A 1 85 ? -2.232 0.001 12.325 1.00 97.19 85 GLN A CA 1
ATOM 638 C C . GLN A 1 85 ? -2.072 1.029 11.217 1.00 97.19 85 GLN A C 1
ATOM 640 O O . GLN A 1 85 ? -2.984 1.221 10.414 1.00 97.19 85 GLN A O 1
ATOM 645 N N . GLN A 1 86 ? -0.946 1.731 11.204 1.00 97.69 86 GLN A N 1
ATOM 646 C CA . GLN A 1 86 ? -0.783 2.930 10.391 1.00 97.69 86 GLN A CA 1
ATOM 647 C C . GLN A 1 86 ? 0.291 2.737 9.329 1.00 97.69 86 GLN A C 1
ATOM 649 O O . GLN A 1 86 ? 1.404 2.305 9.634 1.00 97.69 86 GLN A O 1
ATOM 654 N N . VAL A 1 87 ? -0.048 3.081 8.089 1.00 98.69 87 VAL A N 1
ATOM 655 C CA . VAL A 1 87 ? 0.837 2.958 6.931 1.00 98.69 87 VAL A CA 1
ATOM 656 C C . VAL A 1 87 ? 1.719 4.201 6.816 1.00 98.69 87 VAL A C 1
ATOM 658 O O . VAL A 1 87 ? 1.242 5.330 6.931 1.00 98.69 87 VAL A O 1
ATOM 661 N N . TYR A 1 88 ? 3.005 3.993 6.556 1.00 98.69 88 TYR A N 1
ATOM 662 C CA . TYR A 1 88 ? 3.989 5.038 6.304 1.00 98.69 88 TYR A CA 1
ATOM 663 C C . TYR A 1 88 ? 4.705 4.827 4.971 1.00 98.69 88 TYR A C 1
ATOM 665 O O . TYR A 1 88 ? 4.732 3.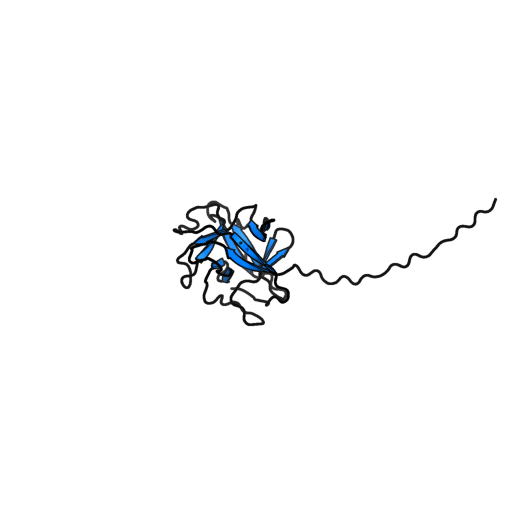722 4.422 1.00 98.69 88 TYR A O 1
ATOM 673 N N . VAL A 1 89 ? 5.356 5.888 4.505 1.00 98.56 89 VAL A N 1
ATOM 674 C CA . VAL A 1 89 ? 6.339 5.853 3.422 1.00 98.56 89 VAL A CA 1
ATOM 675 C C . VAL A 1 89 ? 7.671 6.403 3.928 1.00 98.56 89 VAL A C 1
ATOM 677 O O . VAL A 1 89 ? 7.695 7.407 4.625 1.00 98.56 89 VAL A O 1
ATOM 680 N N . ASP A 1 90 ? 8.792 5.767 3.599 1.00 98.00 90 ASP A N 1
ATOM 681 C CA . ASP A 1 90 ? 10.134 6.315 3.828 1.00 98.00 90 ASP A CA 1
ATOM 682 C C . ASP A 1 90 ? 10.765 6.680 2.480 1.00 98.00 90 ASP A C 1
ATOM 684 O O . ASP A 1 90 ? 11.340 5.834 1.788 1.00 98.00 90 ASP A O 1
ATOM 688 N N . ARG A 1 91 ? 10.647 7.955 2.096 1.00 97.12 91 ARG A N 1
ATOM 689 C CA . ARG A 1 91 ? 11.219 8.496 0.850 1.00 97.12 91 ARG A CA 1
ATOM 690 C C . ARG A 1 91 ? 12.649 9.007 1.017 1.00 97.12 91 ARG A C 1
ATOM 692 O O . ARG A 1 91 ? 13.204 9.618 0.108 1.00 97.12 91 ARG A O 1
ATOM 699 N N . SER A 1 92 ? 13.277 8.776 2.172 1.00 96.75 92 SER A N 1
ATOM 700 C CA . SER A 1 92 ? 14.680 9.142 2.358 1.00 96.75 92 SER A CA 1
ATOM 701 C C . SER A 1 92 ? 15.584 8.340 1.419 1.00 96.75 92 SER A C 1
ATOM 703 O O . SER A 1 92 ? 15.219 7.265 0.949 1.00 96.75 92 SER A O 1
ATOM 705 N N . GLY A 1 93 ? 16.818 8.804 1.197 1.00 95.25 93 GLY A N 1
ATOM 706 C CA . GLY A 1 93 ? 17.782 8.064 0.372 1.00 95.25 93 GLY A CA 1
ATOM 707 C C . GLY A 1 93 ? 18.061 6.632 0.863 1.00 95.25 93 GLY A C 1
ATOM 708 O O . GLY A 1 93 ? 18.401 5.769 0.058 1.00 95.25 93 GLY A O 1
ATOM 709 N N . MET A 1 94 ? 17.884 6.363 2.163 1.00 93.88 94 MET A N 1
ATOM 710 C CA . MET A 1 94 ? 17.982 5.010 2.727 1.00 93.88 94 MET A CA 1
ATOM 711 C C . MET A 1 94 ? 16.686 4.206 2.559 1.00 93.88 94 MET A C 1
ATOM 713 O O . MET A 1 94 ? 16.754 3.007 2.313 1.00 93.88 94 MET A O 1
ATOM 717 N N . GLY A 1 95 ? 15.522 4.848 2.698 1.00 95.81 95 GLY A N 1
ATOM 718 C CA . GLY A 1 95 ? 14.215 4.193 2.593 1.00 95.81 95 GLY A CA 1
ATOM 719 C C . GLY A 1 95 ? 13.773 3.910 1.160 1.00 95.81 95 GLY A C 1
ATOM 720 O O . GLY A 1 95 ? 13.090 2.920 0.919 1.00 95.81 95 GLY A O 1
ATOM 721 N N . GLN A 1 96 ? 14.201 4.736 0.203 1.00 97.25 96 GLN A N 1
ATOM 722 C CA . GLN A 1 96 ? 13.992 4.549 -1.237 1.00 97.25 96 GLN A CA 1
ATOM 723 C C . GLN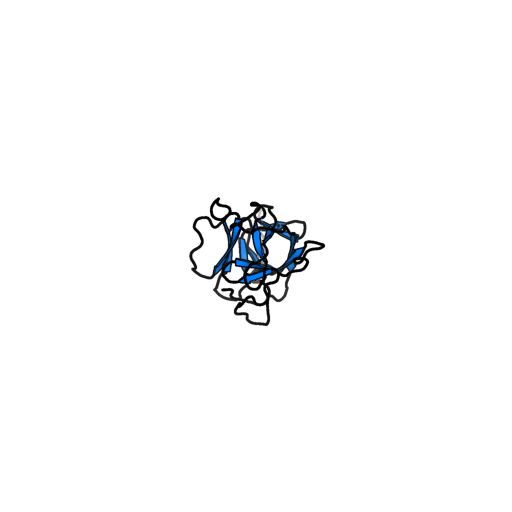 A 1 96 ? 12.519 4.384 -1.651 1.00 97.25 96 GLN A C 1
ATOM 725 O O . GLN A 1 96 ? 12.214 3.694 -2.622 1.00 97.25 96 GLN A O 1
ATOM 730 N N . GLY A 1 97 ? 11.595 5.001 -0.912 1.00 97.31 97 GLY A N 1
ATOM 731 C CA . GLY A 1 97 ? 10.159 4.869 -1.146 1.00 97.31 97 GLY A CA 1
ATOM 732 C C . GLY A 1 97 ? 9.556 3.607 -0.528 1.00 97.31 97 GLY A C 1
ATOM 733 O O . GLY A 1 97 ? 8.524 3.134 -1.006 1.00 97.31 97 GLY A O 1
ATOM 734 N N . LYS A 1 98 ? 10.190 3.038 0.508 1.00 98.06 98 LYS A N 1
ATOM 735 C CA . LYS A 1 98 ? 9.643 1.906 1.264 1.00 98.06 98 LYS A CA 1
ATOM 736 C C . LYS A 1 98 ? 8.271 2.262 1.806 1.00 98.06 98 LYS A C 1
ATOM 738 O O . LYS A 1 98 ? 8.138 3.243 2.529 1.00 98.06 98 LYS A O 1
ATOM 743 N N . ILE A 1 99 ? 7.289 1.421 1.509 1.00 98.56 99 ILE A N 1
ATOM 744 C CA . ILE A 1 99 ? 5.971 1.480 2.131 1.00 98.56 99 ILE A CA 1
ATOM 745 C C . ILE A 1 99 ? 5.916 0.384 3.1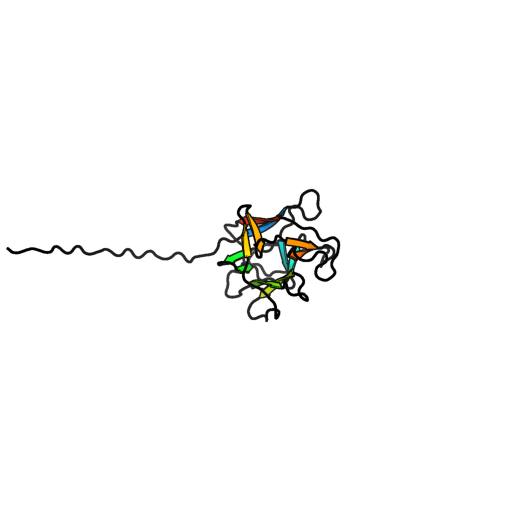84 1.00 98.56 99 ILE A C 1
ATOM 747 O O . ILE A 1 99 ? 6.256 -0.770 2.919 1.00 98.56 99 ILE A O 1
ATOM 751 N N . GLY A 1 100 ? 5.497 0.749 4.385 1.00 98.00 100 GLY A N 1
ATOM 752 C CA . GLY A 1 100 ? 5.307 -0.200 5.468 1.00 98.00 100 GLY A CA 1
ATOM 753 C C . GLY A 1 100 ? 4.196 0.240 6.396 1.00 98.00 100 GLY A C 1
ATOM 754 O O . GLY A 1 100 ? 3.566 1.270 6.179 1.00 98.00 100 GLY A O 1
ATOM 755 N N . TYR A 1 101 ? 3.957 -0.537 7.440 1.00 98.25 101 TYR A N 1
ATOM 756 C CA . TYR A 1 101 ? 3.029 -0.156 8.496 1.00 98.25 101 TYR A CA 1
ATOM 757 C C . TYR A 1 101 ? 3.612 -0.451 9.874 1.00 98.25 101 TYR A C 1
ATOM 759 O O . TYR A 1 101 ? 4.509 -1.282 10.026 1.00 98.25 101 TYR A O 1
ATOM 767 N N . ILE A 1 102 ? 3.108 0.267 10.872 1.00 97.25 102 ILE A N 1
ATOM 768 C CA . ILE A 1 102 ? 3.336 -0.009 12.291 1.00 97.25 102 ILE A CA 1
ATOM 769 C C . ILE A 1 102 ? 2.036 -0.490 12.924 1.00 97.25 102 ILE A C 1
ATOM 771 O O . ILE A 1 102 ? 0.961 -0.077 12.496 1.00 97.25 102 ILE A O 1
ATOM 775 N N . THR A 1 103 ? 2.142 -1.327 13.952 1.00 95.88 103 THR A N 1
ATOM 776 C CA . THR A 1 103 ? 1.004 -1.866 14.706 1.00 95.88 103 THR A CA 1
ATOM 777 C C . THR A 1 103 ? 1.164 -1.499 16.177 1.00 95.88 103 THR A C 1
ATOM 779 O O . THR A 1 103 ? 2.210 -1.767 16.766 1.00 95.88 103 THR A O 1
ATOM 782 N N . GLY A 1 104 ? 0.135 -0.901 16.777 1.00 93.00 104 GLY A N 1
ATOM 783 C CA . GLY A 1 104 ? 0.139 -0.506 18.185 1.00 93.00 104 GLY A CA 1
ATOM 784 C C . GLY A 1 104 ? 1.206 0.545 18.502 1.00 93.00 104 GLY A C 1
ATOM 785 O O . GLY A 1 104 ? 1.283 1.582 17.849 1.00 93.00 104 GLY A O 1
ATOM 786 N N . ASP A 1 105 ? 2.027 0.272 19.512 1.00 90.56 105 ASP A N 1
ATOM 787 C CA . ASP A 1 105 ? 3.111 1.133 19.999 1.00 90.56 105 ASP A CA 1
ATOM 788 C C . ASP A 1 105 ? 4.468 0.859 19.321 1.00 90.56 105 ASP A C 1
ATOM 790 O O . ASP A 1 105 ? 5.505 1.374 19.752 1.00 90.56 105 ASP A O 1
ATOM 794 N N . ALA A 1 106 ? 4.479 0.069 18.239 1.00 93.00 106 ALA A N 1
ATOM 795 C CA . ALA A 1 106 ? 5.689 -0.222 17.484 1.00 93.00 106 ALA A CA 1
ATOM 796 C C . ALA A 1 106 ? 6.375 1.066 17.002 1.00 93.00 106 ALA A C 1
ATOM 798 O O . ALA A 1 106 ? 5.768 1.953 16.395 1.00 93.00 106 ALA A O 1
ATOM 799 N N . ARG A 1 107 ? 7.687 1.158 17.244 1.00 93.31 107 ARG A N 1
ATOM 800 C CA . ARG A 1 107 ? 8.474 2.334 16.872 1.00 93.31 107 ARG A CA 1
ATOM 801 C C . ARG A 1 107 ? 8.575 2.459 15.351 1.00 93.31 107 ARG A C 1
ATOM 803 O O . ARG A 1 107 ? 9.157 1.602 14.689 1.00 93.31 107 ARG A O 1
ATOM 810 N N . ALA A 1 108 ? 8.088 3.577 14.823 1.00 93.56 108 ALA A N 1
ATOM 811 C CA . ALA A 1 108 ? 8.238 3.924 13.416 1.00 93.56 108 ALA A CA 1
ATOM 812 C C . ALA A 1 108 ? 9.715 4.124 13.016 1.00 93.56 108 ALA A C 1
ATOM 814 O O . ALA A 1 108 ? 10.525 4.583 13.836 1.00 93.56 108 ALA A O 1
ATOM 815 N N . PRO A 1 109 ? 10.079 3.846 11.750 1.00 94.62 109 PRO A N 1
ATOM 816 C CA . PRO A 1 109 ? 11.363 4.265 11.201 1.00 94.62 109 PRO A CA 1
ATOM 817 C C . PRO A 1 109 ? 11.588 5.772 11.354 1.00 94.62 109 PRO A C 1
ATOM 819 O O . PRO A 1 109 ? 10.653 6.568 11.316 1.00 94.62 109 PRO A O 1
ATOM 822 N N . ARG A 1 110 ? 12.856 6.178 11.484 1.00 96.25 110 ARG A N 1
ATOM 823 C CA . ARG A 1 110 ? 13.235 7.579 11.735 1.00 96.25 110 ARG A CA 1
ATOM 824 C C . ARG A 1 110 ? 12.690 8.558 10.689 1.00 96.25 110 ARG A C 1
ATOM 826 O O . ARG A 1 110 ? 12.399 9.695 11.041 1.00 96.25 110 ARG A O 1
ATOM 833 N N . ASN A 1 111 ? 12.601 8.128 9.433 1.00 97.25 111 ASN A N 1
ATOM 834 C CA . ASN A 1 111 ? 12.198 8.961 8.302 1.00 97.25 111 ASN A CA 1
ATOM 835 C C . ASN A 1 111 ? 10.802 8.575 7.773 1.00 97.25 111 ASN A C 1
ATOM 837 O O . ASN A 1 111 ? 10.503 8.817 6.610 1.00 97.25 111 ASN A O 1
ATOM 841 N N . ALA A 1 112 ? 9.977 7.930 8.603 1.00 98.00 112 ALA A N 1
ATOM 842 C CA . ALA A 1 112 ? 8.621 7.554 8.231 1.00 98.00 112 ALA A CA 1
ATOM 843 C C . ALA A 1 112 ? 7.729 8.794 8.062 1.00 98.00 112 ALA A C 1
ATOM 845 O O . ALA A 1 112 ? 7.553 9.583 8.991 1.00 98.00 112 ALA A O 1
ATOM 846 N N . GLU A 1 113 ? 7.137 8.928 6.883 1.00 98.44 113 GLU A N 1
ATOM 847 C CA . GLU A 1 113 ? 6.101 9.898 6.552 1.00 98.44 113 GLU A CA 1
ATOM 848 C C . GLU A 1 113 ? 4.741 9.195 6.602 1.00 98.44 113 GLU A C 1
ATOM 850 O O . GLU A 1 113 ? 4.492 8.231 5.878 1.00 98.44 113 GLU A O 1
ATOM 855 N N . PHE A 1 114 ? 3.861 9.657 7.486 1.00 98.31 114 PHE A N 1
ATOM 856 C CA . PHE A 1 114 ? 2.528 9.076 7.684 1.00 98.31 114 PHE A CA 1
ATOM 857 C C . PHE A 1 114 ? 1.416 9.821 6.945 1.00 98.31 114 PHE A C 1
ATOM 859 O O . PHE A 1 114 ? 0.320 9.291 6.774 1.00 98.31 114 PHE A O 1
ATOM 866 N N . ASP A 1 115 ? 1.697 11.061 6.562 1.00 98.31 115 ASP A N 1
ATOM 867 C CA . ASP A 1 115 ? 0.764 11.991 5.946 1.00 98.31 115 ASP A CA 1
ATOM 868 C C . ASP A 1 115 ? 1.053 12.105 4.448 1.00 98.31 115 ASP A C 1
ATOM 870 O O . ASP A 1 115 ? 2.208 11.995 4.047 1.00 98.31 115 ASP A O 1
ATOM 874 N N . GLY A 1 116 ? 0.024 12.334 3.635 1.00 97.94 116 GLY A N 1
ATOM 875 C CA . GLY A 1 116 ? 0.138 12.487 2.182 1.00 97.94 116 GLY A CA 1
ATOM 876 C C . GLY A 1 116 ? -0.653 11.460 1.374 1.00 97.94 116 GLY A C 1
ATOM 877 O O . GLY A 1 116 ? -0.668 11.539 0.143 1.00 97.94 116 GLY A O 1
ATOM 878 N N . TRP A 1 117 ? -1.328 10.522 2.040 1.00 98.62 117 TRP A N 1
ATOM 879 C CA . TRP A 1 117 ? -2.209 9.547 1.407 1.00 98.62 117 TRP A CA 1
ATOM 880 C C . TRP A 1 117 ? -3.532 10.181 0.980 1.00 98.62 117 TRP A C 1
ATOM 882 O O . TRP A 1 117 ? -4.112 10.987 1.701 1.00 98.62 117 TRP A O 1
ATOM 892 N N . SER A 1 118 ? -4.040 9.795 -0.187 1.00 98.38 118 SER A N 1
ATOM 893 C CA . SER A 1 118 ? -5.372 10.193 -0.656 1.00 98.38 118 SER A CA 1
ATOM 894 C C . SER A 1 118 ? -5.889 9.238 -1.731 1.00 98.38 118 SER A C 1
ATOM 896 O O . SER A 1 118 ? -5.131 8.429 -2.267 1.00 98.38 118 SER A O 1
ATOM 898 N N . ILE A 1 119 ? -7.184 9.326 -2.044 1.00 98.06 119 ILE A N 1
ATOM 899 C CA . ILE A 1 119 ? -7.750 8.733 -3.258 1.00 98.06 119 ILE A CA 1
ATOM 900 C C . ILE A 1 119 ? -7.851 9.833 -4.317 1.00 98.06 119 ILE A C 1
ATOM 902 O O . ILE A 1 119 ? -8.493 10.857 -4.084 1.00 98.06 119 ILE A O 1
ATOM 906 N N . ASP A 1 120 ? -7.214 9.630 -5.469 1.00 97.75 120 ASP A N 1
ATOM 907 C CA . ASP A 1 120 ? -7.255 10.576 -6.585 1.00 97.75 120 ASP A CA 1
ATOM 908 C C . ASP A 1 120 ? -8.650 10.611 -7.266 1.00 97.75 120 ASP A C 1
ATOM 910 O O . ASP A 1 120 ? -9.500 9.746 -7.017 1.00 97.75 120 ASP A O 1
ATOM 914 N N . PRO A 1 121 ? -8.931 11.576 -8.167 1.00 97.81 121 PRO A N 1
ATOM 915 C CA . PRO A 1 121 ? -10.210 11.627 -8.888 1.00 97.81 121 PRO A CA 1
ATOM 916 C C . PRO A 1 121 ? -10.506 10.387 -9.748 1.00 97.81 121 PRO A C 1
ATOM 918 O O . PRO A 1 121 ? -11.658 10.131 -10.096 1.00 97.81 121 PRO A O 1
ATOM 921 N N . ALA A 1 122 ? -9.476 9.613 -10.097 1.00 97.44 122 ALA A N 1
ATOM 922 C CA . ALA A 1 122 ? -9.587 8.351 -10.814 1.00 97.44 122 ALA A CA 1
ATOM 923 C C . ALA A 1 122 ? -9.753 7.150 -9.864 1.00 97.44 122 ALA A C 1
ATOM 925 O O . ALA A 1 122 ? -9.697 6.010 -10.324 1.00 97.44 122 ALA A O 1
ATOM 926 N N . GLY A 1 123 ? -10.000 7.375 -8.570 1.00 97.94 123 GLY A N 1
ATOM 927 C CA . GLY A 1 123 ? -10.264 6.344 -7.570 1.00 97.94 123 GLY A CA 1
ATOM 928 C C . GLY A 1 123 ? -9.045 5.506 -7.183 1.00 97.94 123 GLY A C 1
ATOM 929 O O . GLY A 1 123 ? -9.220 4.373 -6.743 1.00 97.94 123 GLY A O 1
ATOM 930 N N . ASN A 1 124 ? -7.824 6.001 -7.378 1.00 98.50 124 ASN A N 1
ATOM 931 C CA . ASN A 1 124 ? -6.601 5.283 -7.024 1.00 98.50 124 ASN A CA 1
ATOM 932 C C . ASN A 1 124 ? -5.987 5.835 -5.742 1.00 98.50 124 ASN A C 1
ATOM 934 O O . ASN A 1 124 ? -5.973 7.045 -5.529 1.00 98.50 124 ASN A O 1
ATOM 938 N N . LEU A 1 125 ? -5.433 4.952 -4.912 1.00 98.50 125 LEU A N 1
ATOM 939 C CA . LEU A 1 125 ? -4.606 5.360 -3.783 1.00 98.50 125 LEU A CA 1
ATOM 940 C C . LEU A 1 125 ? -3.314 6.025 -4.283 1.00 98.50 125 LEU A C 1
ATOM 942 O O . LEU A 1 125 ? -2.574 5.456 -5.081 1.00 98.50 125 LEU A O 1
ATOM 946 N N . VAL A 1 126 ? -3.007 7.208 -3.775 1.00 98.50 126 VAL A N 1
ATOM 947 C CA . VAL A 1 126 ? -1.763 7.916 -4.088 1.00 98.50 126 VAL A CA 1
ATOM 948 C C . VAL A 1 126 ? -1.118 8.446 -2.819 1.00 98.50 126 VAL A C 1
ATOM 950 O O . VAL A 1 126 ? -1.800 8.701 -1.825 1.00 98.50 126 VAL A O 1
ATOM 953 N N . PHE A 1 127 ? 0.197 8.643 -2.870 1.00 98.50 127 PHE A N 1
ATOM 954 C CA . PHE A 1 127 ? 0.958 9.325 -1.827 1.00 98.50 127 PHE A CA 1
ATOM 955 C C . PHE A 1 127 ? 1.651 10.548 -2.429 1.00 98.50 127 PHE A C 1
ATOM 957 O O . PHE A 1 127 ? 2.499 10.407 -3.309 1.00 98.50 127 PHE A O 1
ATOM 964 N N . HIS A 1 128 ? 1.249 11.753 -2.019 1.00 97.31 128 HIS A N 1
ATOM 965 C CA . HIS A 1 128 ? 1.675 13.012 -2.650 1.00 97.31 128 HIS A CA 1
ATOM 966 C C . HIS A 1 128 ? 1.586 12.979 -4.191 1.00 97.31 128 HIS A C 1
ATOM 968 O O . HIS A 1 128 ? 2.504 13.404 -4.889 1.00 97.31 128 HIS A O 1
ATOM 974 N N . ASN A 1 129 ? 0.470 12.465 -4.723 1.00 95.38 129 ASN A N 1
ATOM 975 C CA . ASN A 1 129 ? 0.196 12.276 -6.159 1.00 95.38 129 ASN A CA 1
ATOM 976 C C . ASN A 1 129 ? 1.075 11.243 -6.885 1.00 95.38 129 ASN A C 1
ATOM 978 O O . ASN A 1 129 ? 0.929 11.066 -8.094 1.00 95.38 129 ASN A O 1
ATOM 982 N N . ASN A 1 130 ? 1.952 10.530 -6.180 1.00 96.88 130 ASN A N 1
ATOM 983 C CA . ASN A 1 130 ? 2.663 9.390 -6.740 1.00 96.88 130 ASN A CA 1
ATOM 984 C C . ASN A 1 130 ? 1.816 8.118 -6.614 1.00 96.88 130 ASN A C 1
ATOM 986 O O . ASN A 1 130 ? 1.204 7.861 -5.572 1.00 96.88 130 ASN A O 1
ATOM 990 N N . ILE A 1 131 ? 1.822 7.310 -7.674 1.00 96.19 131 ILE A N 1
ATOM 991 C CA . ILE A 1 131 ? 1.253 5.959 -7.664 1.00 96.19 131 ILE A CA 1
ATOM 992 C C . ILE A 1 131 ? 2.237 4.965 -7.026 1.00 96.19 131 ILE A C 1
ATOM 994 O O . ILE A 1 131 ? 3.298 5.325 -6.511 1.00 96.19 131 ILE A O 1
ATOM 998 N N . LEU A 1 132 ? 1.871 3.687 -7.058 1.00 98.31 132 LEU A N 1
ATOM 999 C CA . LEU A 1 132 ? 2.638 2.603 -6.463 1.00 98.31 132 LEU A CA 1
ATOM 1000 C C . LEU A 1 132 ? 3.289 1.734 -7.542 1.00 98.31 132 LEU A C 1
ATOM 1002 O O . LEU A 1 132 ? 2.830 1.658 -8.684 1.00 98.31 132 LEU A O 1
ATOM 1006 N N . GLN A 1 133 ? 4.365 1.058 -7.164 1.00 98.44 133 GLN A N 1
ATOM 1007 C CA . GLN A 1 133 ? 4.972 -0.015 -7.941 1.00 98.44 133 GLN A CA 1
ATOM 1008 C C . GLN A 1 133 ? 5.061 -1.281 -7.114 1.00 98.44 133 GLN A C 1
ATOM 1010 O O . GLN A 1 133 ? 5.163 -1.239 -5.891 1.00 98.44 133 GLN A O 1
ATOM 1015 N N . ALA A 1 134 ? 5.041 -2.412 -7.806 1.00 98.56 134 ALA A N 1
ATOM 1016 C CA . ALA A 1 134 ? 5.246 -3.714 -7.207 1.00 98.56 134 ALA A CA 1
ATOM 1017 C C . ALA A 1 134 ? 6.520 -4.342 -7.775 1.00 98.56 134 ALA A C 1
ATOM 1019 O O . ALA A 1 134 ? 6.709 -4.367 -8.992 1.00 98.56 134 ALA A O 1
ATOM 1020 N N . CYS A 1 135 ? 7.379 -4.856 -6.904 1.00 98.38 135 CYS A N 1
ATOM 1021 C CA . CYS A 1 135 ? 8.640 -5.498 -7.248 1.00 98.38 135 CYS A CA 1
ATOM 1022 C C . CYS A 1 135 ? 8.550 -7.014 -7.001 1.00 98.38 135 CYS A C 1
ATOM 1024 O O . CYS A 1 135 ? 8.145 -7.407 -5.903 1.00 98.38 135 CYS A O 1
ATOM 1026 N N . PRO A 1 136 ? 8.898 -7.863 -7.987 1.00 98.00 136 PRO A N 1
ATOM 1027 C CA . PRO A 1 136 ? 8.735 -9.315 -7.903 1.00 98.00 136 PRO A CA 1
ATOM 1028 C C . PRO A 1 136 ? 9.747 -9.975 -6.960 1.00 98.00 136 PRO A C 1
ATOM 1030 O O . PRO A 1 136 ? 10.724 -9.355 -6.549 1.00 98.00 136 PRO A O 1
ATOM 1033 N N . GLY A 1 137 ? 9.546 -11.269 -6.692 1.00 95.12 137 GLY A N 1
ATOM 1034 C CA . GLY A 1 137 ? 10.531 -12.107 -5.999 1.00 95.12 137 GLY A CA 1
ATOM 1035 C C . GLY A 1 137 ? 10.612 -11.843 -4.498 1.00 95.12 137 GLY A C 1
ATOM 1036 O O . GLY A 1 137 ? 11.682 -11.973 -3.908 1.00 95.12 137 GLY A O 1
ATOM 1037 N N . SER A 1 138 ? 9.497 -11.433 -3.891 1.00 95.62 138 SER A N 1
ATOM 1038 C CA . SER A 1 138 ? 9.403 -11.247 -2.447 1.00 95.62 138 SER A CA 1
ATOM 1039 C C . SER A 1 138 ? 8.968 -12.541 -1.745 1.00 95.62 138 SER A C 1
ATOM 1041 O O . SER A 1 138 ? 9.080 -13.634 -2.301 1.00 95.62 138 SER A O 1
ATOM 1043 N N . ILE A 1 139 ? 8.493 -12.434 -0.503 1.00 94.62 139 ILE A N 1
ATOM 1044 C CA . ILE A 1 139 ? 8.036 -13.583 0.290 1.00 94.62 139 ILE A CA 1
ATOM 1045 C C . ILE A 1 139 ? 6.930 -14.354 -0.445 1.00 94.62 139 ILE A C 1
ATOM 1047 O O . ILE A 1 139 ? 6.060 -13.738 -1.057 1.00 94.62 139 ILE A O 1
ATOM 1051 N N . ASP A 1 140 ? 6.960 -15.685 -0.402 1.00 93.25 140 ASP A N 1
ATOM 1052 C CA . ASP A 1 140 ? 5.974 -16.569 -1.050 1.00 93.25 140 ASP A CA 1
ATOM 1053 C C . ASP A 1 140 ? 5.682 -16.240 -2.531 1.00 93.25 140 ASP A C 1
ATOM 1055 O O . ASP A 1 140 ? 4.531 -16.290 -2.973 1.00 93.25 140 ASP A O 1
ATOM 1059 N N . ASP A 1 141 ? 6.720 -15.869 -3.292 1.00 94.06 141 ASP A N 1
ATOM 1060 C CA . ASP A 1 141 ? 6.642 -15.435 -4.700 1.00 94.06 141 ASP A CA 1
ATOM 1061 C C . ASP A 1 141 ? 5.731 -14.210 -4.934 1.00 94.06 141 ASP A C 1
ATOM 1063 O O . ASP A 1 141 ? 5.284 -13.937 -6.055 1.00 94.06 141 ASP A O 1
ATOM 1067 N N . SER A 1 142 ? 5.449 -13.452 -3.872 1.00 97.12 142 SER A N 1
ATOM 1068 C CA . SER A 1 142 ? 4.653 -12.230 -3.927 1.00 97.12 142 SER A CA 1
ATOM 1069 C C . SER A 1 142 ? 5.445 -11.055 -4.504 1.00 97.12 142 SER A C 1
ATOM 1071 O O . SER A 1 142 ? 6.654 -11.123 -4.762 1.00 97.12 142 SER A O 1
ATOM 1073 N N . TRP A 1 143 ? 4.742 -9.943 -4.702 1.00 98.44 143 TRP A N 1
ATOM 1074 C CA . TRP A 1 143 ? 5.332 -8.695 -5.161 1.00 98.44 143 TRP A CA 1
ATOM 1075 C C . TRP A 1 143 ? 5.297 -7.667 -4.037 1.00 98.44 143 TRP A C 1
ATOM 1077 O O . TRP A 1 143 ? 4.216 -7.281 -3.601 1.00 98.44 143 TRP A O 1
ATOM 1087 N N . SER A 1 144 ? 6.460 -7.201 -3.588 1.00 98.31 144 SER A N 1
ATOM 1088 C CA . SER A 1 144 ? 6.556 -6.153 -2.563 1.00 98.31 144 SER A CA 1
ATOM 1089 C C . SER A 1 144 ? 6.166 -4.794 -3.138 1.00 98.31 144 SER A C 1
ATOM 1091 O O . SER A 1 144 ? 6.542 -4.474 -4.265 1.00 98.31 144 SER A O 1
ATOM 1093 N N . VAL A 1 145 ? 5.402 -3.996 -2.392 1.00 98.56 145 VAL A N 1
ATOM 1094 C CA . VAL A 1 145 ? 4.863 -2.715 -2.870 1.00 98.56 145 VAL A CA 1
ATOM 1095 C C . VAL A 1 145 ? 5.657 -1.529 -2.325 1.00 98.56 145 VAL A C 1
ATOM 1097 O O . VAL A 1 145 ? 5.957 -1.451 -1.137 1.00 98.56 145 VAL A O 1
ATOM 1100 N N . TRP A 1 146 ? 5.982 -0.599 -3.221 1.00 98.56 146 TRP A N 1
ATOM 1101 C CA . TRP A 1 146 ? 6.828 0.571 -2.986 1.00 98.56 146 TRP A CA 1
ATOM 1102 C C . TRP A 1 146 ? 6.240 1.801 -3.683 1.00 98.56 146 TRP A C 1
ATOM 1104 O O . TRP A 1 146 ? 5.396 1.686 -4.575 1.00 98.56 146 TRP A O 1
ATOM 1114 N N . LEU A 1 147 ? 6.715 2.989 -3.318 1.00 98.12 147 LEU A N 1
ATOM 1115 C CA . LEU A 1 147 ? 6.401 4.225 -4.036 1.00 98.12 147 LEU A CA 1
ATOM 1116 C C . LEU A 1 147 ? 7.169 4.291 -5.371 1.00 98.12 147 LEU A C 1
ATOM 1118 O O . LEU A 1 147 ? 8.313 3.844 -5.438 1.00 98.12 147 LEU A O 1
ATOM 1122 N N . THR A 1 148 ? 6.592 4.868 -6.433 1.00 93.44 148 THR A N 1
ATOM 1123 C CA . THR A 1 148 ? 7.206 4.932 -7.784 1.00 93.44 148 THR A CA 1
ATOM 1124 C C . THR A 1 148 ? 8.365 5.921 -7.971 1.00 93.44 148 THR A C 1
ATOM 1126 O O . THR A 1 148 ? 8.743 6.202 -9.104 1.00 93.44 148 THR A O 1
ATOM 1129 N N . GLU A 1 149 ? 8.948 6.470 -6.907 1.00 89.94 149 GLU A N 1
ATOM 1130 C CA . GLU A 1 149 ? 9.997 7.500 -7.026 1.00 89.94 149 GLU A CA 1
ATOM 1131 C C . GLU A 1 149 ? 11.391 6.933 -7.355 1.00 89.94 149 GLU A C 1
ATOM 1133 O O . GLU A 1 149 ? 12.231 7.632 -7.921 1.00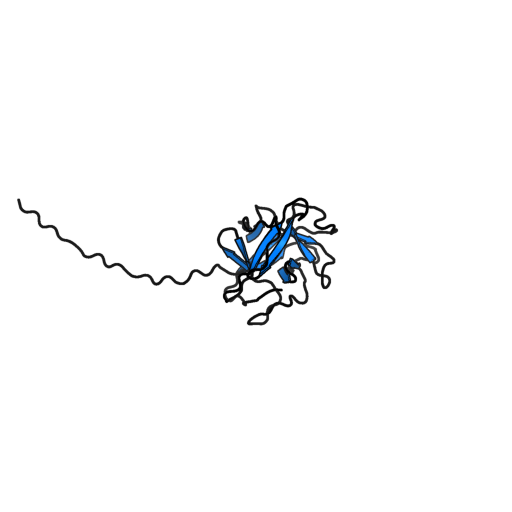 89.94 149 GLU A O 1
ATOM 1138 N N . VAL A 1 150 ? 11.648 5.661 -7.032 1.00 93.25 150 VAL A N 1
ATOM 1139 C CA . VAL A 1 150 ? 12.949 5.004 -7.235 1.00 93.25 150 VAL A CA 1
ATOM 1140 C C . VAL A 1 150 ? 12.783 3.812 -8.171 1.00 93.25 150 VAL A C 1
ATOM 1142 O O . VAL A 1 150 ? 11.936 2.965 -7.931 1.00 93.25 150 VAL A O 1
ATOM 1145 N N . ILE A 1 151 ? 13.606 3.712 -9.222 1.00 93.31 151 ILE A N 1
ATOM 1146 C CA . ILE A 1 151 ? 13.490 2.649 -10.244 1.00 93.31 151 ILE A CA 1
ATOM 1147 C C . ILE A 1 151 ? 13.742 1.248 -9.658 1.00 93.31 151 ILE A C 1
ATOM 1149 O O . ILE A 1 151 ? 13.031 0.305 -9.991 1.00 93.31 151 ILE A O 1
ATOM 1153 N N . ASN A 1 152 ? 14.748 1.122 -8.785 1.00 96.25 152 ASN A N 1
ATOM 1154 C CA . ASN A 1 152 ? 15.171 -0.141 -8.168 1.00 96.25 152 ASN A CA 1
ATOM 1155 C C . ASN A 1 152 ? 15.150 -0.020 -6.632 1.00 96.25 152 ASN A C 1
ATOM 1157 O O . ASN A 1 152 ? 16.214 0.012 -6.000 1.00 96.25 152 ASN A O 1
ATOM 1161 N N . PRO A 1 153 ? 13.968 0.142 -6.015 1.00 96.75 153 PRO A N 1
ATOM 1162 C CA . PRO A 1 153 ? 13.864 0.428 -4.592 1.00 96.75 153 PRO A CA 1
ATOM 1163 C C . PRO A 1 153 ? 14.330 -0.783 -3.775 1.00 96.75 153 PRO A C 1
ATOM 1165 O O . PRO A 1 153 ? 13.995 -1.924 -4.088 1.00 96.75 153 PRO A O 1
ATOM 1168 N N . GLY A 1 154 ? 15.151 -0.561 -2.751 1.00 94.69 154 GLY A N 1
ATOM 1169 C CA . GLY A 1 154 ? 15.738 -1.631 -1.939 1.00 94.69 154 GLY A CA 1
ATOM 1170 C C . GLY A 1 154 ? 16.642 -2.592 -2.723 1.00 94.69 154 GLY A C 1
ATOM 1171 O O . GLY A 1 154 ? 16.874 -3.706 -2.266 1.00 94.69 154 GLY A O 1
ATOM 1172 N N . GLY A 1 155 ? 17.116 -2.199 -3.913 1.00 95.75 155 GLY A N 1
ATOM 1173 C CA . GLY A 1 155 ? 17.872 -3.074 -4.816 1.00 95.75 155 GLY A CA 1
ATOM 1174 C C . GLY A 1 155 ? 17.013 -4.067 -5.608 1.00 95.75 155 GLY A C 1
ATOM 1175 O O . GLY A 1 155 ? 17.564 -4.897 -6.331 1.00 95.75 155 GLY A O 1
ATOM 1176 N N . ASN A 1 156 ? 15.683 -3.987 -5.505 1.00 96.81 156 ASN A N 1
ATOM 1177 C CA . ASN A 1 156 ? 14.784 -4.803 -6.313 1.00 96.81 156 ASN A CA 1
ATOM 1178 C C . ASN A 1 156 ? 14.879 -4.427 -7.796 1.00 96.81 156 ASN A C 1
ATOM 1180 O O . ASN A 1 156 ? 15.157 -3.281 -8.140 1.00 96.81 156 ASN A O 1
ATOM 1184 N N . THR A 1 157 ? 14.608 -5.384 -8.682 1.00 96.75 157 THR A N 1
ATOM 1185 C CA . THR A 1 157 ? 14.603 -5.170 -10.138 1.00 96.75 157 THR A CA 1
ATOM 1186 C C . THR A 1 157 ? 13.327 -5.728 -10.759 1.00 96.75 157 THR A C 1
ATOM 1188 O O . THR A 1 157 ? 12.641 -6.551 -10.158 1.00 96.75 157 THR A O 1
ATOM 1191 N N . GLY A 1 158 ? 12.980 -5.263 -11.964 1.00 96.56 158 GLY A N 1
ATOM 1192 C CA . GLY A 1 158 ? 11.762 -5.704 -12.656 1.00 96.56 158 GLY A CA 1
ATOM 1193 C C . GLY A 1 158 ? 10.468 -5.165 -12.038 1.00 96.56 158 GLY A C 1
ATOM 1194 O O . GLY A 1 158 ? 9.409 -5.764 -12.219 1.00 96.56 158 GLY A O 1
ATOM 1195 N N . CYS A 1 159 ? 10.550 -4.055 -11.302 1.00 97.81 159 CYS A N 1
ATOM 1196 C CA . CYS A 1 159 ? 9.401 -3.428 -10.669 1.00 97.81 159 CYS A CA 1
ATOM 1197 C C . CYS A 1 159 ? 8.429 -2.850 -11.703 1.00 97.81 159 CYS A C 1
ATOM 1199 O O . CYS A 1 159 ? 8.812 -2.357 -12.767 1.00 97.81 159 CYS A O 1
ATOM 1201 N N . LEU A 1 160 ? 7.144 -2.922 -11.378 1.00 98.06 160 LEU A N 1
ATOM 1202 C CA . LEU A 1 160 ? 6.047 -2.568 -12.260 1.00 98.06 160 LEU A CA 1
ATOM 1203 C C . LEU A 1 160 ? 5.162 -1.525 -11.578 1.00 98.06 160 LEU A C 1
ATOM 1205 O O . LEU A 1 160 ? 4.468 -1.842 -10.614 1.00 98.06 160 LEU A O 1
ATOM 1209 N N . GLY A 1 161 ? 5.149 -0.298 -12.104 1.00 97.81 161 GLY A N 1
ATOM 1210 C CA . GLY A 1 161 ? 4.162 0.716 -11.719 1.00 97.81 161 GLY A CA 1
ATOM 1211 C C . GLY A 1 161 ? 2.742 0.266 -12.074 1.00 97.81 161 GLY A C 1
ATOM 1212 O O . GLY A 1 161 ? 2.532 -0.300 -13.153 1.00 97.81 161 GLY A O 1
ATOM 1213 N N . PHE A 1 162 ? 1.782 0.498 -11.181 1.00 98.44 162 PHE A N 1
ATOM 1214 C CA . PHE A 1 162 ? 0.379 0.113 -11.351 1.00 98.44 162 PHE A CA 1
ATOM 1215 C C . PHE A 1 162 ? -0.564 1.161 -10.751 1.00 98.44 162 PHE A C 1
ATOM 1217 O O . PHE A 1 162 ? -0.168 1.924 -9.873 1.00 98.44 162 PHE A O 1
ATOM 1224 N N . SER A 1 163 ? -1.824 1.186 -11.194 1.00 98.19 163 SER A N 1
ATOM 1225 C CA . SER A 1 163 ? -2.855 2.018 -10.562 1.00 98.19 163 SER A CA 1
ATOM 1226 C C . SER A 1 163 ? -3.517 1.240 -9.412 1.00 98.19 163 SER A C 1
ATOM 1228 O O . SER A 1 163 ? -4.162 0.220 -9.674 1.00 98.19 163 SER A O 1
ATOM 1230 N N . PRO A 1 164 ? -3.348 1.647 -8.141 1.00 98.19 164 PRO A N 1
ATOM 1231 C CA . PRO A 1 164 ? -3.926 0.965 -6.978 1.00 98.19 164 PRO A CA 1
ATOM 1232 C C . PRO A 1 164 ? -5.388 1.383 -6.771 1.00 98.19 164 PRO A C 1
ATOM 1234 O O . PRO A 1 164 ? -5.698 2.270 -5.974 1.00 98.19 164 PRO A O 1
ATOM 1237 N N . ARG A 1 165 ? -6.306 0.754 -7.502 1.00 98.56 165 ARG A N 1
ATOM 1238 C CA . ARG A 1 165 ? -7.727 1.104 -7.473 1.00 98.56 165 ARG A CA 1
ATOM 1239 C C . ARG A 1 165 ? -8.340 0.781 -6.113 1.00 98.56 165 ARG A C 1
ATOM 1241 O O . ARG A 1 165 ? -8.285 -0.374 -5.688 1.00 98.56 165 ARG A O 1
ATOM 1248 N N . SER A 1 166 ? -8.966 1.768 -5.473 1.00 98.31 166 SER A N 1
ATOM 1249 C CA . SER A 1 166 ? -9.740 1.551 -4.251 1.00 98.31 166 SER A CA 1
ATOM 1250 C C . SER A 1 166 ? -11.118 0.964 -4.568 1.00 98.31 166 SER A C 1
ATOM 1252 O O . SER A 1 166 ? -11.783 1.341 -5.541 1.00 98.31 166 SER A O 1
ATOM 1254 N N . LEU A 1 167 ? -11.535 0.003 -3.747 1.00 97.81 167 LEU A N 1
ATOM 1255 C CA . LEU A 1 167 ? -12.802 -0.713 -3.856 1.00 97.81 167 LEU A CA 1
ATOM 1256 C C . LEU A 1 167 ? -13.536 -0.608 -2.508 1.00 97.81 167 LEU A C 1
ATOM 1258 O O . LEU A 1 167 ? -13.160 -1.317 -1.575 1.00 97.81 167 LEU A O 1
ATOM 1262 N N . PRO A 1 168 ? -14.536 0.283 -2.365 1.00 96.94 168 PRO A N 1
ATOM 1263 C CA . PRO A 1 168 ? -15.265 0.466 -1.109 1.00 96.94 168 PRO A CA 1
ATOM 1264 C C . PRO A 1 168 ? -15.907 -0.826 -0.586 1.00 96.94 168 PRO A C 1
ATOM 1266 O O . PRO A 1 168 ? -16.403 -1.639 -1.367 1.00 96.94 168 PRO A O 1
ATOM 1269 N N . ILE A 1 169 ? -15.921 -0.993 0.739 1.00 94.81 169 ILE A N 1
ATOM 1270 C CA . ILE A 1 169 ? -16.491 -2.155 1.431 1.00 94.81 169 ILE A CA 1
ATOM 1271 C C . ILE A 1 169 ? -17.462 -1.698 2.522 1.00 94.81 169 ILE A C 1
ATOM 1273 O O . ILE A 1 169 ? -17.062 -1.050 3.487 1.00 94.81 169 ILE A O 1
ATOM 1277 N N . ASP A 1 170 ? -18.722 -2.118 2.428 1.00 92.25 170 ASP A N 1
ATOM 1278 C CA . ASP A 1 170 ? -19.750 -1.775 3.425 1.00 92.25 170 ASP A CA 1
ATOM 1279 C C . ASP A 1 170 ? -19.613 -2.567 4.735 1.00 92.25 170 ASP A C 1
ATOM 1281 O O . ASP A 1 170 ? -20.028 -2.119 5.803 1.00 92.25 170 ASP A O 1
ATOM 1285 N N . LYS A 1 171 ? -19.062 -3.783 4.654 1.00 92.12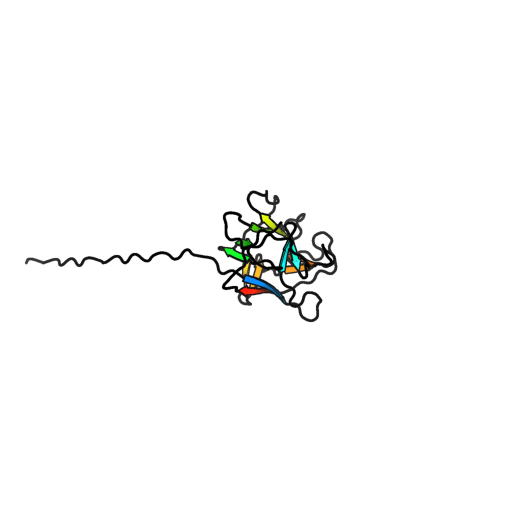 171 LYS A N 1
ATOM 1286 C CA . LYS A 1 171 ? -18.905 -4.721 5.778 1.00 92.12 171 LYS A CA 1
ATOM 1287 C C . LYS A 1 171 ? -17.455 -5.209 5.868 1.00 92.12 171 LYS A C 1
ATOM 1289 O O . LYS A 1 171 ? -17.180 -6.350 5.489 1.00 92.12 171 LYS A O 1
ATOM 1294 N N . PRO A 1 172 ? -16.515 -4.349 6.294 1.00 94.12 172 PRO A N 1
ATOM 1295 C CA . PRO A 1 172 ? -15.101 -4.702 6.356 1.00 94.12 172 PRO A CA 1
ATOM 1296 C C . PRO A 1 172 ? -14.830 -5.799 7.392 1.00 94.12 172 PRO A C 1
ATOM 1298 O O . PRO A 1 172 ? -15.405 -5.810 8.480 1.00 94.12 172 PRO A O 1
ATOM 1301 N N . VAL A 1 173 ? -13.914 -6.717 7.070 1.00 93.50 173 VAL A N 1
ATOM 1302 C CA . VAL A 1 173 ? -13.402 -7.697 8.037 1.00 93.50 173 VAL A CA 1
ATOM 1303 C C . VAL A 1 173 ? -12.263 -7.057 8.824 1.00 93.50 173 VAL A C 1
ATOM 1305 O O . VAL A 1 173 ? -11.243 -6.678 8.252 1.00 93.50 173 VAL A O 1
ATOM 1308 N N . SER A 1 174 ? -12.428 -6.972 10.143 1.00 93.94 174 SER A N 1
ATOM 1309 C CA . SER A 1 174 ? -11.372 -6.551 11.065 1.00 93.94 174 SER A CA 1
ATOM 1310 C C . SER A 1 174 ? -10.226 -7.556 11.094 1.00 93.94 174 SER A C 1
ATOM 1312 O O . SER A 1 174 ? -10.452 -8.719 11.445 1.00 93.94 174 SER A O 1
ATOM 1314 N N . CYS A 1 175 ? -9.004 -7.082 10.849 1.00 95.38 175 CYS A N 1
ATOM 1315 C CA . CYS A 1 175 ? -7.787 -7.887 10.892 1.00 95.38 175 CYS A CA 1
ATOM 1316 C C . CYS A 1 175 ? -6.650 -7.159 11.619 1.00 95.38 175 CYS A C 1
ATOM 1318 O O . CYS A 1 175 ? -6.455 -5.959 11.442 1.00 95.38 175 CYS A O 1
ATOM 1320 N N . VAL A 1 176 ? -5.869 -7.900 12.403 1.00 95.56 176 VAL A N 1
ATOM 1321 C CA . VAL A 1 176 ? -4.572 -7.452 12.927 1.00 95.56 176 VAL A CA 1
ATOM 1322 C C . VAL A 1 176 ? -3.476 -8.147 12.128 1.00 95.56 176 VAL A C 1
ATOM 1324 O O . VAL A 1 176 ? -3.430 -9.378 12.084 1.00 95.56 176 VAL A O 1
ATOM 1327 N N . TYR A 1 177 ? -2.636 -7.355 11.475 1.00 94.00 177 TYR A N 1
ATOM 1328 C CA . TYR A 1 177 ? -1.566 -7.777 10.582 1.00 94.00 177 TYR A CA 1
ATOM 1329 C C . TYR A 1 177 ? -0.230 -7.759 11.335 1.00 94.00 177 TYR A C 1
ATOM 1331 O O . TYR A 1 177 ? 0.023 -6.883 12.169 1.00 94.00 177 TYR A O 1
ATOM 1339 N N . SER A 1 178 ? 0.639 -8.719 11.019 1.00 86.06 178 SER A N 1
ATOM 1340 C CA . SER A 1 178 ? 1.955 -8.914 11.644 1.00 86.06 178 SER A CA 1
ATOM 1341 C C . SER A 1 178 ? 3.023 -9.125 10.594 1.00 86.06 178 SER A C 1
ATOM 1343 O O . SER A 1 178 ? 2.768 -9.941 9.681 1.00 86.06 178 SER A O 1
#

pLDDT: mean 90.74, std 14.17, range [40.28, 98.69]

Organism: Metarhizium album (strain ARSEF 1941) (NCBI:txid1081103)

Foldseek 3Di:
DDDDDDDDDDDDDDDDDDPDDFFKWWWAWPDPPDPRHRFTWAAAPQFIWTPDPAQPWDWPDDDRHWIWGDDQQFIWTAADDPKTKTWWFQVPPQRVQGIGIDIRPDDDDPRTDGGQWDQDPVQFIDRVNWFKKWAADDPPRITTIGTPPHQQGPNTHPIGTTGTHIGTDPDDIHIDHD

Secondary structure (DSSP, 8-state):
--PPP-PPP--------PPP-PPPEEEEEE-TTSTTTTPBEEEETTEEEES-S----EESS---S-EEEEETTEEEE--SSS--EEEEEE-STTTTTEEEEEETTPPPPTT-B-B-EEE-TTSBEEETTB-EEEESS-GGG-EEEEETT-SSGGG--S-EEEEEEEEE-SSPPPEE--